Protein AF-A0A938TG49-F1 (afdb_monomer_lite)

Structure (mmCIF, N/CA/C/O backbone):
data_AF-A0A938TG49-F1
#
_entry.id   AF-A0A938TG49-F1
#
loop_
_atom_site.group_PDB
_atom_site.id
_atom_site.type_symbol
_atom_site.label_atom_id
_atom_site.label_alt_id
_atom_site.label_comp_id
_atom_site.label_asym_id
_atom_site.label_entity_id
_atom_site.label_seq_id
_atom_site.pdbx_PDB_ins_code
_atom_site.Cartn_x
_atom_site.Cartn_y
_atom_site.Cartn_z
_atom_site.occupancy
_atom_site.B_iso_or_equiv
_atom_site.auth_seq_id
_atom_site.auth_comp_id
_atom_site.auth_asym_id
_atom_site.auth_atom_id
_atom_site.pdbx_PDB_model_num
ATOM 1 N N . ARG A 1 1 ? 0.895 -9.529 3.709 1.00 78.94 1 ARG A N 1
ATOM 2 C CA . ARG A 1 1 ? 0.382 -9.702 5.097 1.00 78.94 1 ARG A CA 1
ATOM 3 C C . ARG A 1 1 ? 0.718 -8.518 6.000 1.00 78.94 1 ARG A C 1
ATOM 5 O O . ARG A 1 1 ? -0.143 -8.143 6.780 1.00 78.94 1 ARG A O 1
ATOM 12 N N . ALA A 1 2 ? 1.907 -7.916 5.882 1.00 92.81 2 ALA A N 1
ATOM 13 C CA . ALA A 1 2 ? 2.279 -6.728 6.657 1.00 92.81 2 ALA A CA 1
ATOM 14 C C . ALA A 1 2 ? 1.246 -5.588 6.559 1.00 92.81 2 ALA A C 1
ATOM 16 O O . ALA A 1 2 ? 0.865 -5.045 7.586 1.00 92.81 2 ALA A O 1
ATOM 17 N N . ASP A 1 3 ? 0.719 -5.305 5.363 1.00 93.75 3 ASP A N 1
ATOM 18 C CA . ASP A 1 3 ? -0.281 -4.242 5.168 1.00 93.75 3 ASP A CA 1
ATOM 19 C C . ASP A 1 3 ? -1.567 -4.469 5.960 1.00 93.75 3 ASP A C 1
ATOM 21 O O . ASP A 1 3 ? -2.078 -3.541 6.571 1.00 93.75 3 ASP A O 1
ATOM 25 N N . ALA A 1 4 ? -2.067 -5.707 6.002 1.00 93.44 4 ALA A N 1
ATOM 26 C CA . ALA A 1 4 ? -3.249 -6.055 6.786 1.00 93.44 4 ALA A CA 1
ATOM 27 C C . ALA A 1 4 ? -2.988 -5.887 8.292 1.00 93.44 4 ALA A C 1
ATOM 29 O O . ALA A 1 4 ? -3.808 -5.310 9.001 1.00 93.44 4 ALA A O 1
ATOM 30 N N . GLY A 1 5 ? -1.817 -6.326 8.771 1.00 94.06 5 GLY A N 1
ATOM 31 C CA . GLY A 1 5 ? -1.403 -6.120 10.161 1.00 94.06 5 GLY A CA 1
ATOM 32 C C . GLY A 1 5 ? -1.286 -4.634 10.508 1.00 94.06 5 GLY A C 1
ATOM 33 O O . GLY A 1 5 ? -1.876 -4.171 11.480 1.00 94.06 5 GLY A O 1
ATOM 34 N N . GLY A 1 6 ? -0.611 -3.854 9.666 1.00 93.38 6 GLY A N 1
ATOM 35 C CA . GLY A 1 6 ? -0.496 -2.410 9.845 1.00 93.38 6 GLY A CA 1
ATOM 36 C C . GLY A 1 6 ? -1.846 -1.689 9.764 1.00 93.38 6 GLY A C 1
ATOM 37 O O . GLY A 1 6 ? -2.100 -0.795 10.564 1.00 93.38 6 GLY A O 1
ATOM 38 N N . ALA A 1 7 ? -2.745 -2.108 8.870 1.00 95.81 7 ALA A N 1
ATOM 39 C CA . ALA A 1 7 ? -4.107 -1.585 8.785 1.00 95.81 7 ALA A CA 1
ATOM 40 C C . ALA A 1 7 ? -4.928 -1.895 10.045 1.00 95.81 7 ALA A C 1
ATOM 42 O O . ALA A 1 7 ? -5.697 -1.042 10.484 1.00 95.81 7 ALA A O 1
ATOM 43 N N . SER A 1 8 ? -4.746 -3.076 10.649 1.00 94.94 8 SER A N 1
ATOM 44 C CA . SER A 1 8 ? -5.417 -3.437 11.905 1.00 94.94 8 SER A CA 1
ATOM 45 C C . SER A 1 8 ? -4.913 -2.636 13.112 1.00 94.94 8 SER A C 1
ATOM 47 O O . SER A 1 8 ? -5.691 -2.359 14.017 1.00 94.94 8 SER A O 1
ATOM 49 N N . LEU A 1 9 ? -3.637 -2.229 13.112 1.00 94.69 9 LEU A N 1
ATOM 50 C CA . LEU A 1 9 ? -3.009 -1.509 14.227 1.00 94.69 9 LEU A CA 1
ATOM 51 C C . LEU A 1 9 ? -3.128 0.018 14.112 1.00 94.69 9 LEU A C 1
ATOM 53 O O . LEU A 1 9 ? -3.422 0.687 15.096 1.00 94.69 9 LEU A O 1
ATOM 57 N N . ALA A 1 10 ? -2.879 0.576 12.925 1.00 92.31 10 ALA A N 1
ATOM 58 C CA . ALA A 1 10 ? -2.810 2.022 12.681 1.00 92.31 10 ALA A CA 1
ATOM 59 C C . ALA A 1 10 ? -4.016 2.571 11.895 1.00 92.31 10 ALA A C 1
ATOM 61 O O . ALA A 1 10 ? -4.111 3.774 11.653 1.00 92.31 10 ALA A O 1
ATOM 62 N N . GLY A 1 11 ? -4.937 1.697 11.485 1.00 95.25 11 GLY A N 1
ATOM 63 C CA . GLY A 1 11 ? -6.124 2.045 10.714 1.00 95.25 11 GLY A CA 1
ATOM 64 C C . GLY A 1 11 ? -5.955 1.833 9.208 1.00 95.25 11 GLY A C 1
ATOM 65 O O . GLY A 1 11 ? -4.949 2.193 8.590 1.00 95.25 11 GLY A O 1
ATOM 66 N N . ARG A 1 12 ? -7.005 1.281 8.590 1.00 95.25 12 ARG A N 1
ATOM 67 C CA . ARG A 1 12 ? -7.053 0.936 7.160 1.00 95.25 12 ARG A CA 1
ATOM 68 C C . ARG A 1 12 ? -6.789 2.132 6.249 1.00 95.25 12 ARG A C 1
ATOM 70 O O . ARG A 1 12 ? -5.933 2.054 5.373 1.00 95.25 12 ARG A O 1
ATOM 77 N N . GLN A 1 13 ? -7.479 3.250 6.477 1.00 96.19 13 GLN A N 1
ATOM 78 C CA . GLN A 1 13 ? -7.312 4.444 5.645 1.00 96.19 13 GLN A CA 1
ATOM 79 C C . GLN A 1 13 ? -5.905 5.040 5.776 1.00 96.19 13 GLN A C 1
ATOM 81 O O . GLN A 1 13 ? -5.329 5.476 4.782 1.00 96.19 13 GLN A O 1
ATOM 86 N N . GLY A 1 14 ? -5.331 5.012 6.984 1.00 96.38 14 GLY A N 1
ATOM 87 C CA . GLY A 1 14 ? -3.952 5.439 7.222 1.00 96.38 14 GLY A CA 1
ATOM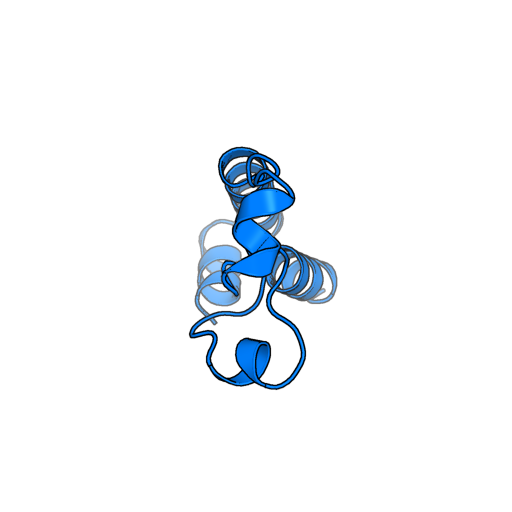 88 C C . GLY A 1 14 ? -2.958 4.611 6.410 1.00 96.38 14 GLY A C 1
ATOM 89 O O . GLY A 1 14 ? -2.093 5.173 5.741 1.00 96.38 14 GLY A O 1
ATOM 90 N N . MET A 1 15 ? -3.142 3.288 6.382 1.00 96.88 15 MET A N 1
ATOM 91 C CA . MET A 1 15 ? -2.306 2.393 5.581 1.00 96.88 15 MET A CA 1
ATOM 92 C C . MET A 1 15 ? -2.458 2.635 4.071 1.00 96.88 15 MET A C 1
ATOM 94 O O . MET A 1 15 ? -1.455 2.738 3.368 1.00 96.88 15 MET A O 1
ATOM 98 N N . ILE A 1 16 ? -3.688 2.798 3.567 1.00 96.25 16 ILE A N 1
ATOM 99 C CA . ILE A 1 16 ? -3.936 3.121 2.149 1.00 96.25 16 ILE A CA 1
ATOM 100 C C . ILE A 1 16 ? -3.236 4.432 1.761 1.00 96.25 16 ILE A C 1
ATOM 102 O O . ILE A 1 16 ? -2.548 4.491 0.740 1.00 96.25 16 ILE A O 1
ATOM 106 N N . ASN A 1 17 ? -3.360 5.471 2.589 1.00 96.75 17 ASN A N 1
ATOM 107 C CA . ASN A 1 17 ? -2.727 6.766 2.339 1.00 96.75 17 ASN A CA 1
ATOM 108 C C . ASN A 1 17 ? -1.194 6.657 2.341 1.00 96.75 17 ASN A C 1
ATOM 110 O O . ASN A 1 17 ? -0.535 7.240 1.479 1.00 96.75 17 ASN A O 1
ATOM 114 N N . ALA A 1 18 ? -0.627 5.876 3.265 1.00 95.50 18 ALA A N 1
ATOM 115 C CA . ALA A 1 18 ? 0.809 5.618 3.317 1.00 95.50 18 ALA A CA 1
ATOM 116 C C . ALA A 1 18 ? 1.310 4.900 2.052 1.00 95.50 18 ALA A C 1
ATOM 118 O O . ALA A 1 18 ? 2.319 5.306 1.475 1.00 95.50 18 ALA A O 1
ATOM 119 N N . LEU A 1 19 ?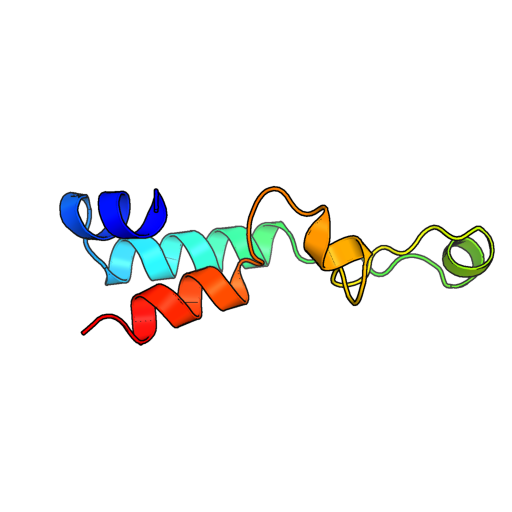 0.584 3.885 1.571 1.00 95.00 19 LEU A N 1
ATOM 120 C CA . LEU A 1 19 ? 0.932 3.168 0.339 1.00 95.00 19 LEU A CA 1
ATOM 121 C C . LEU A 1 19 ? 0.831 4.061 -0.902 1.00 95.00 19 LEU A C 1
ATOM 123 O O . LEU A 1 19 ? 1.734 4.041 -1.737 1.00 95.00 19 LEU A O 1
ATOM 127 N N . ARG A 1 20 ? -0.208 4.900 -1.005 1.00 94.94 20 ARG A N 1
ATOM 128 C CA . ARG A 1 20 ? -0.326 5.890 -2.092 1.00 94.94 20 ARG A CA 1
ATOM 129 C C . ARG A 1 20 ? 0.809 6.915 -2.054 1.00 94.94 20 ARG A C 1
ATOM 131 O O . ARG A 1 20 ? 1.348 7.280 -3.096 1.00 94.9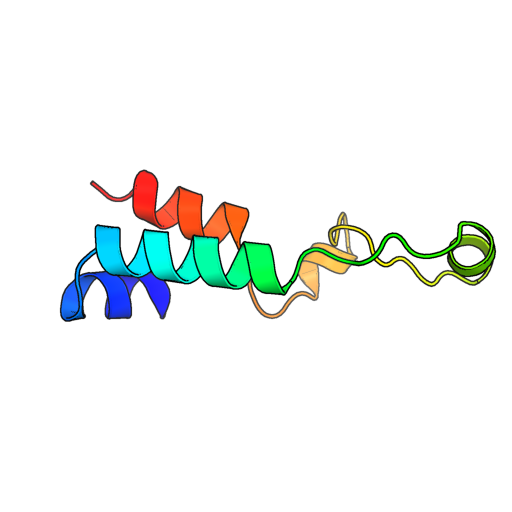4 20 ARG A O 1
ATOM 138 N N . ARG A 1 21 ? 1.226 7.347 -0.859 1.00 94.38 21 ARG A N 1
ATOM 139 C CA . ARG A 1 21 ? 2.396 8.222 -0.707 1.00 94.38 21 ARG A CA 1
ATOM 140 C C . ARG A 1 21 ? 3.686 7.529 -1.141 1.00 94.38 21 ARG A C 1
ATOM 142 O O . ARG A 1 21 ? 4.524 8.160 -1.775 1.00 94.38 21 ARG A O 1
ATOM 149 N N . LEU A 1 22 ? 3.846 6.251 -0.811 1.00 92.81 22 LEU A N 1
ATOM 150 C CA . LEU A 1 22 ? 5.000 5.458 -1.228 1.00 92.81 22 LEU A CA 1
ATOM 151 C C . LEU A 1 22 ? 5.043 5.263 -2.749 1.00 92.81 22 LEU A C 1
ATOM 153 O O . LEU A 1 22 ? 6.130 5.265 -3.322 1.00 92.81 22 LEU A O 1
ATOM 157 N N . GLN A 1 23 ? 3.880 5.127 -3.390 1.00 89.81 23 GLN A N 1
ATOM 158 C CA . GLN A 1 23 ? 3.759 5.032 -4.844 1.00 89.81 23 GLN A CA 1
ATOM 159 C C . GLN A 1 23 ? 4.246 6.311 -5.524 1.00 89.81 23 GLN A C 1
ATOM 161 O O . GLN A 1 23 ? 5.087 6.229 -6.410 1.00 89.81 23 GLN A O 1
ATOM 166 N N . SER A 1 24 ? 3.822 7.488 -5.048 1.00 88.19 24 SER A N 1
ATOM 167 C CA . SER A 1 24 ? 4.261 8.764 -5.635 1.00 88.19 24 SER A CA 1
ATOM 168 C C . SER A 1 24 ? 5.746 9.072 -5.432 1.00 88.19 24 SER A C 1
ATOM 170 O O . SER A 1 24 ? 6.305 9.903 -6.139 1.00 88.19 24 SER A O 1
ATOM 172 N N . LEU A 1 25 ? 6.404 8.421 -4.468 1.00 86.88 25 LEU A N 1
ATOM 173 C CA . LEU A 1 25 ? 7.859 8.497 -4.296 1.00 86.88 25 LEU A CA 1
ATOM 174 C C . LEU A 1 25 ? 8.624 7.584 -5.259 1.00 86.88 25 LEU A C 1
ATOM 176 O O . LEU A 1 25 ? 9.801 7.824 -5.508 1.00 86.88 25 LEU A O 1
ATOM 180 N N . HIS A 1 26 ? 7.973 6.535 -5.756 1.00 76.94 26 HIS A N 1
ATOM 181 C CA . HIS A 1 26 ? 8.574 5.513 -6.606 1.00 76.94 26 HIS A CA 1
ATOM 182 C C . HIS A 1 26 ? 8.136 5.612 -8.063 1.00 76.94 26 HIS A C 1
ATOM 184 O O . HIS A 1 26 ? 8.384 4.661 -8.802 1.00 76.94 26 HIS A O 1
ATOM 190 N N . ASP A 1 27 ? 7.511 6.718 -8.486 1.00 68.25 27 ASP A N 1
ATOM 191 C CA . ASP A 1 27 ? 7.193 6.926 -9.898 1.00 68.25 27 ASP A CA 1
ATOM 192 C C . ASP A 1 27 ? 8.486 6.788 -10.717 1.00 68.25 27 ASP A C 1
ATOM 194 O O . ASP A 1 27 ? 9.399 7.613 -10.577 1.00 68.25 27 ASP A O 1
ATOM 198 N N . PRO A 1 28 ? 8.625 5.712 -11.517 1.00 64.31 28 PRO A N 1
ATOM 199 C CA . PRO A 1 28 ? 9.866 5.451 -12.213 1.00 64.31 28 PRO A CA 1
ATOM 200 C C . PRO A 1 28 ? 10.073 6.566 -13.225 1.00 64.31 28 PRO A C 1
ATOM 202 O O . PRO A 1 28 ? 9.206 6.822 -14.063 1.00 64.31 28 PRO A O 1
ATOM 205 N N . VAL A 1 29 ? 11.239 7.210 -13.180 1.00 68.56 29 VAL A N 1
ATOM 206 C CA . VAL A 1 29 ? 11.659 8.065 -14.288 1.00 68.56 29 VAL A CA 1
ATOM 207 C C . VAL A 1 29 ? 11.657 7.187 -15.544 1.00 68.56 29 VAL A C 1
ATOM 209 O O . VAL A 1 29 ? 12.293 6.126 -15.522 1.00 68.56 29 VAL A O 1
ATOM 212 N N . PRO A 1 30 ? 10.936 7.567 -16.616 1.00 67.81 30 PRO A N 1
ATOM 213 C CA . PRO A 1 30 ? 10.907 6.771 -17.831 1.00 67.81 30 PRO A CA 1
ATOM 214 C C . PRO A 1 30 ? 12.338 6.594 -18.339 1.00 67.81 30 PRO A C 1
ATOM 216 O O . PRO A 1 30 ? 13.058 7.564 -18.586 1.00 67.81 30 PRO A O 1
ATOM 219 N N . LEU A 1 31 ? 12.772 5.336 -18.432 1.00 71.69 31 LEU A N 1
ATOM 220 C CA . LEU A 1 31 ? 14.094 5.009 -18.948 1.00 71.69 31 LEU A CA 1
ATOM 221 C C . LEU A 1 31 ? 14.156 5.359 -20.440 1.00 71.69 31 LEU A C 1
ATOM 223 O O . LEU A 1 31 ? 13.183 5.113 -21.152 1.00 71.69 31 LEU A O 1
ATOM 227 N N . PRO A 1 32 ? 15.295 5.870 -20.940 1.00 80.31 32 PRO A N 1
ATOM 228 C CA . PRO A 1 32 ? 15.476 6.087 -22.370 1.00 80.31 32 PRO A CA 1
ATOM 229 C C . PRO A 1 32 ? 15.268 4.788 -23.159 1.00 80.31 32 PRO A C 1
ATOM 231 O O . PRO A 1 32 ? 15.836 3.758 -22.795 1.00 80.31 32 PRO A O 1
ATOM 234 N N . ASP A 1 33 ? 14.558 4.848 -24.289 1.00 76.19 33 ASP A N 1
ATOM 235 C CA . ASP A 1 33 ? 14.246 3.677 -25.135 1.00 76.19 33 ASP A CA 1
ATOM 236 C C . ASP A 1 33 ? 15.488 2.869 -25.544 1.00 76.19 33 ASP A C 1
ATOM 238 O O . ASP A 1 33 ? 15.453 1.647 -25.688 1.00 76.19 33 ASP A O 1
ATOM 242 N N . LYS A 1 34 ? 16.633 3.547 -25.666 1.00 76.94 34 LYS A N 1
ATOM 243 C CA . LYS A 1 34 ? 17.923 2.924 -25.984 1.00 76.94 34 LYS A CA 1
ATOM 244 C C . LYS A 1 34 ? 18.382 1.918 -24.921 1.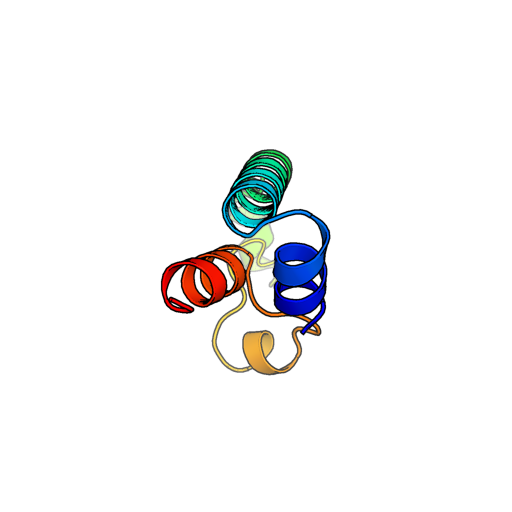00 76.94 34 LYS A C 1
ATOM 246 O O . LYS A 1 34 ? 19.112 0.996 -25.259 1.00 76.94 34 LYS A O 1
ATOM 251 N N . MET A 1 35 ? 17.952 2.058 -23.664 1.00 76.38 35 MET A N 1
ATOM 252 C CA . MET A 1 35 ? 18.254 1.114 -22.578 1.00 76.38 35 MET A CA 1
ATOM 253 C C . MET A 1 35 ? 17.405 -0.162 -22.659 1.00 76.38 35 MET A C 1
ATOM 255 O O . MET A 1 35 ? 17.895 -1.243 -22.326 1.00 76.38 35 MET A O 1
ATOM 259 N N . ALA A 1 36 ? 16.168 -0.069 -23.161 1.00 77.56 36 ALA A N 1
ATOM 260 C CA . ALA A 1 36 ? 15.300 -1.233 -23.351 1.00 77.56 36 ALA A CA 1
ATOM 261 C C . ALA A 1 36 ? 15.892 -2.225 -24.369 1.00 77.56 36 ALA A C 1
ATOM 263 O O . ALA A 1 36 ? 15.782 -3.437 -24.185 1.00 77.56 36 ALA A O 1
ATOM 264 N N . ALA A 1 37 ? 16.612 -1.724 -25.383 1.00 74.75 37 ALA A N 1
ATOM 265 C CA . ALA A 1 37 ? 17.337 -2.545 -26.358 1.00 74.75 37 ALA A CA 1
ATOM 266 C C . ALA A 1 37 ? 18.437 -3.425 -25.727 1.00 74.75 37 ALA A C 1
ATOM 268 O O . ALA A 1 37 ? 18.760 -4.480 -26.267 1.00 74.75 37 ALA A O 1
ATOM 269 N N . PHE A 1 38 ? 18.969 -3.039 -24.561 1.00 81.44 38 PHE A N 1
ATOM 270 C CA . PHE A 1 38 ? 19.923 -3.841 -23.783 1.00 81.44 38 PHE A CA 1
ATOM 271 C C . PHE A 1 38 ? 19.239 -4.798 -22.786 1.00 81.44 38 PHE A C 1
ATOM 273 O O . PHE A 1 38 ? 19.902 -5.389 -21.937 1.00 81.44 38 PHE A O 1
ATOM 280 N N . GLY A 1 39 ? 17.910 -4.952 -22.849 1.00 71.38 39 GLY A N 1
ATOM 281 C CA . GLY A 1 39 ? 17.140 -5.807 -21.936 1.00 71.38 39 GLY A CA 1
ATOM 282 C C . GLY A 1 39 ? 16.875 -5.191 -20.554 1.00 71.38 39 GLY A C 1
ATOM 283 O O . GLY A 1 39 ? 16.342 -5.868 -19.661 1.00 71.38 39 GLY A O 1
ATOM 284 N N . ILE A 1 40 ? 17.215 -3.910 -20.370 1.00 74.12 40 ILE A N 1
ATOM 285 C CA . ILE A 1 40 ? 16.952 -3.146 -19.148 1.00 74.12 40 ILE A CA 1
ATOM 286 C C . ILE A 1 40 ? 15.525 -2.596 -19.225 1.00 74.12 40 ILE A C 1
ATOM 288 O O . ILE A 1 40 ? 15.265 -1.548 -19.809 1.00 74.12 40 ILE A O 1
ATOM 292 N N . ASN A 1 41 ? 14.587 -3.326 -18.622 1.00 68.50 41 ASN A N 1
ATOM 293 C CA . ASN A 1 41 ? 13.185 -2.922 -18.523 1.00 68.50 41 ASN A CA 1
ATOM 294 C C . ASN A 1 41 ? 12.928 -2.276 -17.156 1.00 68.50 41 ASN A C 1
ATOM 296 O O . ASN A 1 41 ? 13.009 -2.966 -16.142 1.00 68.50 41 ASN A O 1
ATOM 300 N N . GLY A 1 42 ? 12.596 -0.982 -17.137 1.00 66.06 42 GLY A N 1
ATOM 301 C CA . GLY A 1 42 ? 12.173 -0.245 -15.931 1.00 66.06 42 GLY A CA 1
ATOM 302 C C . GLY A 1 42 ? 10.656 -0.167 -15.738 1.00 66.06 42 GLY A C 1
ATOM 303 O O . GLY A 1 42 ? 10.185 0.557 -14.870 1.00 66.06 42 GLY A O 1
ATOM 304 N N . GLY A 1 43 ? 9.888 -0.872 -16.572 1.00 69.00 43 GLY A N 1
ATOM 305 C CA . GLY A 1 43 ? 8.431 -0.944 -16.471 1.00 69.00 43 GLY A CA 1
ATOM 306 C C . GLY A 1 43 ? 7.947 -1.940 -15.413 1.00 69.00 43 GLY A C 1
ATOM 307 O O . GLY A 1 43 ? 8.735 -2.666 -14.803 1.00 69.00 43 GLY A O 1
ATOM 308 N N . ARG A 1 44 ? 6.621 -2.008 -15.226 1.00 71.75 44 ARG A N 1
ATOM 309 C CA . ARG A 1 44 ? 5.988 -2.964 -14.304 1.00 71.75 44 ARG A CA 1
ATOM 310 C C . ARG A 1 44 ? 6.424 -4.407 -14.621 1.00 71.75 44 ARG A C 1
ATOM 312 O O . ARG A 1 44 ? 6.369 -4.806 -15.787 1.00 71.75 44 ARG A O 1
ATOM 319 N N . PRO A 1 45 ? 6.824 -5.206 -13.614 1.00 72.75 45 PRO A N 1
ATOM 320 C CA . PRO A 1 45 ? 7.174 -6.604 -13.829 1.00 72.75 45 PRO A CA 1
ATOM 321 C C . PRO A 1 45 ? 5.955 -7.387 -14.336 1.00 72.75 45 PRO A C 1
ATOM 323 O O . PRO A 1 45 ? 4.896 -7.368 -13.717 1.00 72.75 45 PRO A O 1
ATOM 326 N N . SER A 1 46 ? 6.109 -8.078 -15.466 1.00 76.81 46 SER A N 1
ATOM 327 C CA . SER A 1 46 ? 5.061 -8.883 -16.104 1.00 76.81 46 SER A CA 1
ATOM 328 C C . SER A 1 46 ? 5.574 -10.279 -16.481 1.00 76.81 46 SER A C 1
ATOM 330 O O . SER A 1 46 ? 6.784 -10.533 -16.518 1.00 76.81 46 SER A O 1
ATOM 332 N N . GLY A 1 47 ? 4.649 -11.215 -16.719 1.00 83.00 47 GLY A N 1
ATOM 333 C CA . GLY A 1 47 ? 4.968 -12.597 -17.092 1.00 83.00 47 GLY A CA 1
ATOM 334 C C . GLY A 1 47 ? 5.835 -13.308 -16.049 1.00 83.00 47 GLY A C 1
ATOM 335 O O . GLY A 1 47 ? 5.591 -13.198 -14.849 1.00 83.00 47 GLY A O 1
ATOM 336 N N . ILE A 1 48 ? 6.889 -14.002 -16.497 1.00 81.94 48 ILE A N 1
ATOM 337 C CA . ILE A 1 48 ? 7.802 -14.728 -15.598 1.00 81.94 48 ILE A CA 1
ATOM 338 C C . ILE A 1 48 ? 8.483 -13.815 -14.572 1.00 81.94 48 ILE A C 1
ATOM 340 O O . ILE A 1 48 ? 8.753 -14.259 -13.464 1.00 81.94 48 ILE A O 1
ATOM 344 N N . ARG A 1 49 ? 8.728 -12.531 -14.887 1.00 78.62 49 ARG A N 1
ATOM 345 C CA . ARG A 1 49 ? 9.375 -11.600 -13.945 1.00 78.62 49 ARG A CA 1
ATOM 346 C C . ARG A 1 49 ? 8.489 -11.306 -12.740 1.00 78.62 49 ARG A C 1
ATOM 348 O O . ARG A 1 49 ? 9.021 -11.145 -11.649 1.00 78.62 49 ARG A O 1
ATOM 355 N N . ALA A 1 50 ? 7.166 -11.281 -12.920 1.00 81.81 50 ALA A N 1
ATOM 356 C CA . ALA A 1 50 ? 6.229 -11.099 -11.815 1.00 81.81 50 ALA A CA 1
ATOM 357 C C . ALA A 1 50 ? 6.340 -12.241 -10.788 1.00 81.81 50 ALA A C 1
ATOM 359 O O . ALA A 1 50 ? 6.271 -11.984 -9.590 1.00 81.81 50 ALA A O 1
ATOM 360 N N . LEU A 1 51 ? 6.618 -13.472 -11.238 1.00 82.56 51 LEU A N 1
ATOM 361 C CA . LEU A 1 51 ? 6.791 -14.637 -10.358 1.00 82.56 51 LEU A CA 1
ATOM 362 C C . LEU A 1 51 ? 8.038 -14.549 -9.464 1.00 82.56 51 LEU A C 1
ATOM 364 O O . LEU A 1 51 ? 8.066 -15.161 -8.403 1.00 82.56 51 LEU A O 1
ATOM 368 N N . PHE A 1 52 ? 9.056 -13.785 -9.871 1.00 83.69 52 PHE A N 1
ATOM 369 C CA . PHE A 1 52 ? 10.285 -13.584 -9.093 1.00 83.69 52 PHE A CA 1
ATOM 370 C C . PHE A 1 52 ? 10.241 -12.339 -8.197 1.00 83.69 52 PHE A C 1
ATOM 372 O O . PHE A 1 52 ? 11.219 -12.038 -7.511 1.00 83.69 52 PHE A O 1
ATOM 379 N N . THR A 1 53 ? 9.133 -11.594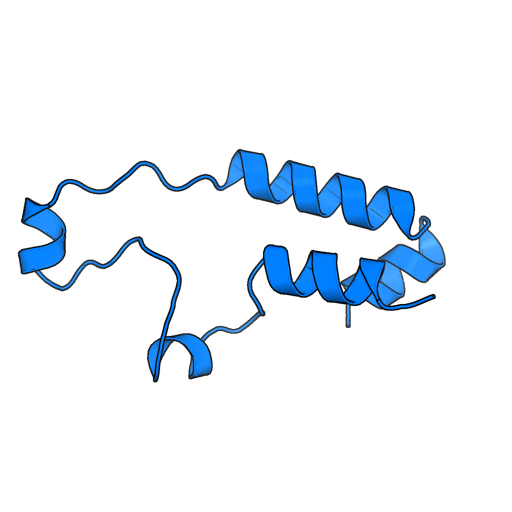 -8.190 1.00 84.12 53 THR A N 1
ATOM 380 C CA . THR A 1 53 ? 8.971 -10.470 -7.263 1.00 84.12 53 THR A CA 1
ATOM 381 C C . THR A 1 53 ? 8.760 -10.982 -5.839 1.00 84.12 53 THR A C 1
ATOM 383 O O . THR A 1 53 ? 8.003 -11.918 -5.596 1.00 84.12 53 THR A O 1
ATOM 386 N N . THR A 1 54 ? 9.441 -10.372 -4.867 1.00 87.81 54 THR A N 1
ATOM 387 C CA . THR A 1 54 ? 9.300 -10.744 -3.446 1.00 87.81 5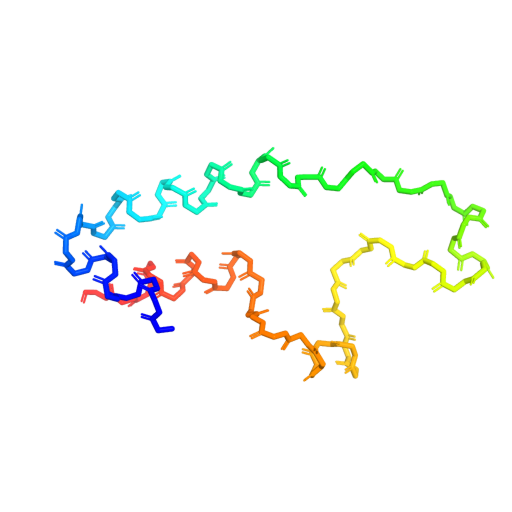4 THR A CA 1
ATOM 388 C C . THR A 1 54 ? 8.016 -10.198 -2.828 1.00 87.81 54 THR A C 1
ATOM 390 O O . THR A 1 54 ? 7.556 -10.701 -1.804 1.00 87.81 54 THR A O 1
ATOM 393 N N . HIS A 1 55 ? 7.445 -9.161 -3.441 1.00 88.12 55 HIS A N 1
ATOM 394 C CA . HIS A 1 55 ? 6.247 -8.478 -2.981 1.00 88.12 55 HIS A CA 1
ATOM 395 C C . HIS A 1 55 ? 5.384 -8.072 -4.178 1.00 88.12 55 HIS A C 1
ATOM 397 O O . HIS A 1 55 ? 5.935 -7.702 -5.219 1.00 88.12 55 HIS A O 1
ATOM 403 N N . PRO A 1 56 ? 4.049 -8.087 -4.022 1.00 89.19 56 PRO A N 1
ATOM 404 C CA . PRO A 1 56 ? 3.152 -7.583 -5.048 1.00 89.19 56 PRO A CA 1
ATOM 405 C C . PRO A 1 56 ? 3.340 -6.067 -5.254 1.00 89.19 56 PRO A C 1
ATOM 407 O O . PRO A 1 56 ? 3.755 -5.366 -4.318 1.00 89.19 56 PRO A O 1
ATOM 410 N N . PRO A 1 57 ? 3.011 -5.550 -6.451 1.00 90.31 57 PRO A N 1
ATOM 411 C CA . PRO A 1 57 ? 2.947 -4.120 -6.741 1.00 90.31 57 PRO A CA 1
ATOM 412 C C . PRO A 1 57 ? 2.144 -3.315 -5.709 1.00 90.31 57 PRO A C 1
ATOM 414 O O . PRO A 1 57 ? 1.260 -3.836 -5.025 1.00 90.31 57 PRO A O 1
ATOM 417 N N . LEU A 1 58 ? 2.438 -2.016 -5.601 1.00 91.94 58 LEU A N 1
ATOM 418 C CA . LEU A 1 58 ? 1.753 -1.128 -4.654 1.00 91.94 58 LEU A CA 1
ATOM 419 C C . LEU A 1 58 ? 0.257 -1.014 -4.956 1.00 91.94 58 LEU A C 1
ATOM 421 O O . LEU A 1 58 ? -0.545 -0.966 -4.026 1.00 91.94 58 LEU A O 1
ATOM 425 N N . GLU A 1 59 ? -0.116 -1.029 -6.232 1.00 91.88 59 GLU A N 1
ATOM 426 C CA . GLU A 1 59 ? -1.502 -1.007 -6.694 1.00 91.88 59 GLU A CA 1
ATOM 427 C C . GLU A 1 59 ? -2.291 -2.201 -6.153 1.00 91.88 59 GLU A C 1
ATOM 429 O O . GLU A 1 59 ? -3.363 -2.024 -5.579 1.00 91.88 59 GLU A O 1
ATOM 434 N N . ASP A 1 60 ? -1.720 -3.402 -6.250 1.00 93.00 60 ASP A N 1
ATOM 435 C CA . ASP A 1 60 ? -2.354 -4.632 -5.774 1.00 93.00 60 ASP A CA 1
ATOM 436 C C . ASP A 1 60 ? -2.500 -4.625 -4.246 1.00 93.00 60 ASP A C 1
ATOM 438 O O . ASP A 1 60 ? -3.507 -5.080 -3.698 1.00 93.00 60 ASP A O 1
ATOM 442 N N . ARG A 1 61 ? -1.514 -4.059 -3.537 1.00 94.88 61 ARG A N 1
ATOM 443 C CA . ARG A 1 61 ? -1.555 -3.901 -2.073 1.00 94.88 61 ARG A CA 1
ATOM 444 C C . ARG A 1 61 ? -2.654 -2.934 -1.638 1.00 94.88 61 ARG A C 1
ATOM 446 O O . ARG A 1 61 ? -3.366 -3.217 -0.675 1.00 94.88 61 ARG A O 1
ATOM 453 N N . ILE A 1 62 ? -2.809 -1.815 -2.347 1.00 95.19 62 ILE A N 1
ATOM 454 C CA . ILE A 1 62 ? -3.878 -0.836 -2.105 1.00 95.19 62 ILE A CA 1
ATOM 455 C C . ILE A 1 62 ? -5.241 -1.470 -2.391 1.00 95.19 62 ILE A C 1
ATOM 457 O O . ILE A 1 62 ? -6.121 -1.414 -1.533 1.00 95.19 62 ILE A O 1
ATOM 461 N N . ALA A 1 63 ? -5.392 -2.141 -3.536 1.00 95.56 63 ALA A N 1
ATOM 462 C CA . ALA A 1 63 ? -6.634 -2.808 -3.917 1.00 95.56 63 ALA A CA 1
ATOM 463 C C . ALA A 1 63 ? -7.056 -3.868 -2.886 1.00 95.56 63 ALA A C 1
ATOM 465 O O . ALA A 1 63 ? -8.229 -3.949 -2.525 1.00 95.56 63 ALA A O 1
ATOM 466 N N . ALA A 1 64 ? -6.103 -4.635 -2.344 1.00 95.12 64 ALA A N 1
ATOM 467 C CA . ALA A 1 64 ? -6.381 -5.609 -1.291 1.00 95.12 64 ALA A CA 1
ATOM 468 C C . ALA A 1 64 ? -6.938 -4.958 -0.008 1.00 95.12 64 ALA A C 1
ATOM 470 O O . ALA A 1 64 ? -7.847 -5.511 0.610 1.00 95.12 64 ALA A O 1
ATOM 471 N N . LEU A 1 65 ? -6.431 -3.784 0.388 1.00 94.81 65 LEU A N 1
ATOM 472 C CA . LEU A 1 65 ? -6.943 -3.031 1.543 1.00 94.81 65 LEU A CA 1
ATOM 473 C C . LEU A 1 65 ? -8.280 -2.331 1.265 1.00 94.81 65 LEU A C 1
ATOM 475 O O . LEU A 1 65 ? -9.073 -2.136 2.185 1.00 94.81 65 LEU A O 1
ATOM 479 N N . GLU A 1 66 ? -8.528 -1.919 0.024 1.00 94.50 66 GLU A N 1
ATOM 480 C CA . GLU A 1 66 ? -9.804 -1.326 -0.390 1.00 94.50 66 GLU A CA 1
ATOM 481 C C . GLU A 1 66 ? -10.917 -2.386 -0.459 1.00 94.50 66 GLU A C 1
ATOM 483 O O . GLU A 1 66 ? -12.050 -2.103 -0.066 1.00 94.50 66 GLU A O 1
ATOM 488 N N . ALA A 1 67 ? -10.587 -3.608 -0.892 1.00 94.06 67 ALA A N 1
ATOM 489 C CA . ALA A 1 67 ? -11.511 -4.738 -0.980 1.00 94.06 67 ALA A CA 1
ATOM 490 C C . ALA A 1 67 ? -11.779 -5.425 0.370 1.00 94.06 67 ALA A C 1
ATOM 492 O O . ALA A 1 67 ? -12.857 -5.990 0.569 1.00 94.06 67 ALA A O 1
ATOM 493 N N . ALA A 1 68 ? -10.820 -5.384 1.300 1.00 84.88 68 ALA A N 1
ATOM 494 C CA . ALA A 1 68 ? -11.024 -5.816 2.677 1.00 84.88 68 ALA A CA 1
ATOM 495 C C . ALA A 1 68 ? -11.975 -4.828 3.381 1.00 84.88 68 ALA A C 1
ATOM 497 O O . ALA A 1 68 ? -11.557 -3.748 3.804 1.00 84.88 68 ALA A O 1
ATOM 498 N N . ARG A 1 69 ? -13.266 -5.180 3.434 1.00 64.19 69 ARG A N 1
ATOM 499 C CA . ARG A 1 69 ? -14.287 -4.451 4.202 1.00 64.19 69 ARG A CA 1
ATOM 500 C C . ARG A 1 69 ? -14.000 -4.505 5.695 1.00 64.19 69 ARG A C 1
ATOM 502 O O . ARG A 1 69 ? -13.770 -5.627 6.195 1.00 64.19 69 ARG A O 1
#

Foldseek 3Di:
DVLVVCCVVVNLVVSLVVLVVVVVVPPDDDDPPVVVVVVDDPDDQDDPRCVVDPDDDSVVSSVVSVPPD

Sequence (69 aa):
RADAGGASLAGRQGMINALRRLQSLHDPVPLPDKMAAFGINGGRPSGIRALFTTHPPLEDRIAALEAAR

pLDDT: mean 85.32, std 10.1, range [64.19, 96.88]

Radius of gyration: 14.93 Å; chains: 1; bounding box: 34×24×41 Å

Secondary structure (DSSP, 8-state):
-HHHHHHHHH-HHHHHHHHHHHHHH--PPPPPHHHHTTT---S---THHHHT-SS--HHHHHHHHHH--